Protein AF-A0A939K8T4-F1 (afdb_monomer)

Nearest PDB structures (foldseek):
  1hnf-assembly1_A  TM=4.297E-01  e=2.188E+00  Homo sapiens
  1qa9-assembly2_C  TM=4.308E-01  e=2.720E+00  Homo sapiens

Mean predicted aligned error: 8.83 Å

pLDDT: mean 87.25, std 16.04, range [41.03, 98.69]

Structure (mmCIF, N/CA/C/O backbone):
data_AF-A0A939K8T4-F1
#
_entry.id   AF-A0A939K8T4-F1
#
loop_
_atom_site.group_PDB
_atom_site.id
_atom_site.type_symbol
_atom_site.label_atom_id
_atom_site.label_alt_id
_atom_site.label_comp_id
_atom_site.label_asym_id
_atom_site.label_entity_id
_atom_site.label_seq_id
_atom_site.pdbx_PDB_ins_code
_atom_site.Cartn_x
_atom_site.Cartn_y
_atom_site.Cartn_z
_atom_site.occupancy
_atom_site.B_iso_or_equiv
_atom_site.auth_seq_id
_atom_site.auth_comp_id
_atom_site.auth_asym_id
_atom_site.auth_atom_id
_atom_site.pdbx_PDB_model_num
ATOM 1 N N . MET A 1 1 ? -37.529 -10.792 81.006 1.00 41.03 1 MET A N 1
ATOM 2 C CA . MET A 1 1 ? -36.462 -11.654 80.452 1.00 41.03 1 MET A CA 1
ATOM 3 C C . MET A 1 1 ? -36.285 -11.311 78.981 1.00 41.03 1 MET A C 1
ATOM 5 O O . MET A 1 1 ? -37.243 -11.407 78.229 1.00 41.03 1 MET A O 1
ATOM 9 N N . MET A 1 2 ? -35.105 -10.807 78.618 1.00 41.69 2 MET A N 1
ATOM 10 C CA . MET A 1 2 ? -34.711 -10.405 77.262 1.00 41.69 2 MET A CA 1
ATOM 11 C C . MET A 1 2 ? -34.300 -11.632 76.441 1.00 41.69 2 MET A C 1
ATOM 13 O O . MET A 1 2 ? -33.356 -12.309 76.835 1.00 41.69 2 MET A O 1
ATOM 17 N N . ASN A 1 3 ? -34.915 -11.847 75.275 1.00 43.12 3 ASN A N 1
ATOM 18 C CA . ASN A 1 3 ? -34.346 -12.704 74.234 1.00 43.12 3 ASN A CA 1
ATOM 19 C C . ASN A 1 3 ? -33.648 -11.822 73.197 1.00 43.12 3 ASN A C 1
ATOM 21 O O . ASN A 1 3 ? -34.289 -11.165 72.380 1.00 43.12 3 ASN A O 1
ATOM 25 N N . LYS A 1 4 ? -32.313 -11.807 73.248 1.00 48.88 4 LYS A N 1
ATOM 26 C CA . LYS A 1 4 ? -31.469 -11.355 72.143 1.00 48.88 4 LYS A CA 1
ATOM 27 C C . LYS A 1 4 ? -31.368 -12.518 71.157 1.00 48.88 4 LYS A C 1
ATOM 29 O O . LYS A 1 4 ? -30.648 -13.473 71.431 1.00 48.88 4 LYS A O 1
ATOM 34 N N . LEU A 1 5 ? -32.087 -12.453 70.039 1.00 47.97 5 LEU A N 1
ATOM 35 C CA . LEU A 1 5 ? -31.826 -13.334 68.903 1.00 47.97 5 LEU A CA 1
ATOM 36 C C . LEU A 1 5 ? -30.893 -12.586 67.945 1.00 47.97 5 LEU A C 1
ATOM 38 O O . LEU A 1 5 ? -31.270 -11.584 67.342 1.00 47.97 5 LEU A O 1
ATOM 42 N N . LEU A 1 6 ? -29.644 -13.040 67.885 1.00 51.72 6 LEU A N 1
ATOM 43 C CA . LEU A 1 6 ? -28.625 -12.562 66.958 1.00 51.72 6 LEU A CA 1
ATOM 44 C C . LEU A 1 6 ? -29.051 -12.935 65.530 1.00 51.72 6 LEU A C 1
ATOM 46 O O . LEU A 1 6 ? -28.990 -14.106 65.162 1.00 51.72 6 LEU A O 1
ATOM 50 N N . LEU A 1 7 ? -29.464 -11.955 64.720 1.00 48.84 7 LEU A N 1
ATOM 51 C CA . LEU A 1 7 ? -29.540 -12.130 63.269 1.00 48.84 7 LEU A CA 1
ATOM 52 C C . LEU A 1 7 ? -28.119 -12.086 62.694 1.00 48.84 7 LEU A C 1
ATOM 54 O O . LEU A 1 7 ? -27.577 -11.037 62.362 1.00 48.84 7 LEU A O 1
ATOM 58 N N . SER A 1 8 ? -27.514 -13.266 62.629 1.00 64.75 8 SER A N 1
ATOM 59 C CA . SER A 1 8 ? -26.440 -13.603 61.700 1.00 64.75 8 SER A CA 1
ATOM 60 C C . SER A 1 8 ? -27.088 -14.026 60.381 1.00 64.75 8 SER A C 1
ATOM 62 O O . SER A 1 8 ? -27.958 -14.891 60.413 1.00 64.75 8 SER A O 1
ATOM 64 N N . THR A 1 9 ? -26.717 -13.380 59.269 1.00 48.25 9 THR A N 1
ATOM 65 C CA . THR A 1 9 ? -26.898 -13.735 57.833 1.00 48.25 9 THR A CA 1
ATOM 66 C C . THR A 1 9 ? -27.045 -12.422 57.058 1.00 48.25 9 THR A C 1
ATOM 68 O O . THR A 1 9 ? -27.808 -11.554 57.447 1.00 48.25 9 THR A O 1
ATOM 71 N N . SER A 1 10 ? -26.377 -12.129 55.955 1.00 48.41 10 SER A N 1
ATOM 72 C CA . SER A 1 10 ? -25.351 -12.784 55.162 1.00 48.41 10 SER A CA 1
ATOM 73 C C . SER A 1 10 ? -24.787 -11.636 54.317 1.00 48.41 10 SER A C 1
ATOM 75 O O . SER A 1 10 ? -25.564 -10.929 53.673 1.00 48.41 10 SER A O 1
ATOM 77 N N . VAL A 1 11 ? -23.479 -11.378 54.346 1.00 51.25 11 VAL A N 1
ATOM 78 C CA . VAL A 1 11 ? -22.881 -10.388 53.440 1.00 51.25 11 VAL A CA 1
ATOM 79 C C . VAL A 1 11 ? -22.959 -10.991 52.042 1.00 51.25 11 VAL A C 1
ATOM 81 O O . VAL A 1 11 ? -22.185 -11.882 51.702 1.00 51.25 11 VAL A O 1
ATOM 84 N N . ILE A 1 12 ? -23.939 -10.563 51.247 1.00 56.38 12 ILE A N 1
ATOM 85 C CA . ILE A 1 12 ? -24.024 -10.923 49.833 1.00 56.38 12 ILE A CA 1
ATOM 86 C C . ILE A 1 12 ? -22.864 -10.200 49.148 1.00 56.38 12 ILE A C 1
ATOM 88 O O . ILE A 1 12 ? -22.974 -9.039 48.763 1.00 56.38 12 ILE A O 1
ATOM 92 N N . ALA A 1 13 ? -21.719 -10.874 49.052 1.00 57.53 13 ALA A N 1
ATOM 93 C CA . ALA A 1 13 ? -20.622 -10.446 48.205 1.00 57.53 13 ALA A CA 1
ATOM 94 C C . ALA A 1 13 ? -21.091 -10.590 46.754 1.00 57.53 13 ALA A C 1
ATOM 96 O O . ALA A 1 13 ? -20.997 -11.659 46.153 1.00 57.53 13 ALA A O 1
ATOM 97 N N . THR A 1 14 ? -21.669 -9.526 46.199 1.00 61.56 14 THR A N 1
ATOM 98 C CA . THR A 1 14 ? -21.960 -9.439 44.770 1.00 61.56 14 THR A CA 1
ATOM 99 C C . THR A 1 14 ? -20.635 -9.484 44.022 1.00 61.56 14 THR A C 1
ATOM 101 O O . THR A 1 14 ? -19.930 -8.480 43.917 1.00 61.56 14 THR A O 1
ATOM 104 N N . PHE A 1 15 ? -20.274 -10.671 43.540 1.00 60.91 15 PHE A N 1
ATOM 105 C CA . PHE A 1 15 ? -19.149 -10.883 42.642 1.00 60.91 15 PHE A CA 1
ATOM 106 C C . PHE A 1 15 ? -19.532 -10.261 41.295 1.00 60.91 15 PHE A C 1
ATOM 108 O O . PHE A 1 15 ? -20.146 -10.900 40.442 1.00 60.91 15 PHE A O 1
ATOM 115 N N . PHE A 1 16 ? -19.264 -8.965 41.147 1.00 60.53 16 PHE A N 1
ATOM 116 C CA . PHE A 1 16 ? -19.450 -8.245 39.896 1.00 60.53 16 PHE A CA 1
ATOM 117 C C . PHE A 1 16 ? -18.450 -8.843 38.900 1.00 60.53 16 PHE A C 1
ATOM 119 O O . PHE A 1 16 ? -17.259 -8.537 38.941 1.00 60.53 16 PHE A O 1
ATOM 126 N N . TRP A 1 17 ? -18.907 -9.778 38.063 1.00 62.34 17 TRP A N 1
ATOM 127 C CA . TRP A 1 17 ? -18.124 -10.277 36.938 1.00 62.34 17 TRP A CA 1
ATOM 128 C C . TRP A 1 17 ? -17.880 -9.091 36.005 1.00 62.34 17 TRP A C 1
ATOM 130 O O . TRP A 1 17 ? -18.746 -8.729 35.210 1.00 62.34 17 TRP A O 1
ATOM 140 N N . LEU A 1 18 ? -16.711 -8.455 36.120 1.00 63.25 18 LEU A N 1
ATOM 141 C CA . LEU A 1 18 ? -16.224 -7.561 35.079 1.00 63.25 18 LEU A CA 1
ATOM 142 C C . LEU A 1 18 ? -15.952 -8.432 33.854 1.00 63.25 18 LEU A C 1
ATOM 144 O O . LEU A 1 18 ? -14.886 -9.029 33.719 1.00 63.25 18 LEU A O 1
ATOM 148 N N . THR A 1 19 ? -16.931 -8.523 32.959 1.00 65.81 19 THR A N 1
ATOM 149 C CA . THR A 1 19 ? -16.679 -9.022 31.613 1.00 65.81 19 THR A CA 1
ATOM 150 C C . THR A 1 19 ? -15.772 -8.005 30.937 1.00 65.81 19 THR A C 1
ATOM 152 O O . THR A 1 19 ? -16.214 -6.914 30.574 1.00 65.81 19 THR A O 1
ATOM 155 N N . THR A 1 20 ? -14.489 -8.326 30.797 1.00 61.25 20 THR A N 1
ATOM 156 C CA . THR A 1 20 ? -13.592 -7.548 29.951 1.00 61.25 20 THR A CA 1
ATOM 157 C C . THR A 1 20 ? -14.029 -7.770 28.509 1.00 61.25 20 THR A C 1
ATOM 159 O O . THR A 1 20 ? -13.727 -8.784 27.884 1.00 61.25 20 THR A O 1
ATOM 162 N N . THR A 1 21 ? -14.793 -6.831 27.956 1.00 62.16 21 THR A N 1
ATOM 163 C CA . THR A 1 21 ? -14.963 -6.770 26.506 1.00 62.16 21 THR A CA 1
ATOM 164 C C . THR A 1 21 ? -13.589 -6.492 25.915 1.00 62.16 21 THR A C 1
ATOM 166 O O . THR A 1 21 ? -13.070 -5.384 26.048 1.00 62.16 21 THR A O 1
ATOM 169 N N . SER A 1 22 ? -12.972 -7.505 25.301 1.00 63.56 22 SER A N 1
ATOM 170 C CA . SER A 1 22 ? -11.807 -7.290 24.449 1.00 63.56 22 SER A CA 1
ATOM 171 C C . SER A 1 22 ? -12.246 -6.343 23.337 1.00 63.56 22 SER A C 1
ATOM 173 O O . SER A 1 22 ? -13.099 -6.692 22.519 1.00 63.56 22 SER A O 1
ATOM 175 N N . ALA A 1 23 ? -11.728 -5.116 23.344 1.00 62.81 23 ALA A N 1
ATOM 176 C CA . ALA A 1 23 ? -11.869 -4.231 22.203 1.00 62.81 23 ALA A CA 1
ATOM 177 C C . ALA A 1 23 ? -11.111 -4.893 21.047 1.00 62.81 23 ALA A C 1
ATOM 179 O O . ALA A 1 23 ? -9.879 -4.890 21.029 1.00 62.81 23 ALA A O 1
ATOM 180 N N . LYS A 1 24 ? -11.839 -5.541 20.128 1.00 67.88 24 LYS A N 1
ATOM 181 C CA . LYS A 1 24 ? -11.233 -6.096 18.918 1.00 67.88 24 LYS A CA 1
ATOM 182 C C . LYS A 1 24 ? -10.589 -4.929 18.165 1.00 67.88 24 LYS A C 1
ATOM 184 O O . LYS A 1 24 ? -11.261 -3.937 17.898 1.00 67.88 24 LYS A O 1
ATOM 189 N N . ALA A 1 25 ? -9.284 -5.030 17.919 1.00 69.62 25 ALA A N 1
ATOM 190 C CA . ALA A 1 25 ? -8.509 -3.954 17.316 1.00 69.62 25 ALA A CA 1
ATOM 191 C C . ALA A 1 25 ? -9.023 -3.656 15.905 1.00 69.62 25 ALA A C 1
ATOM 193 O O . ALA A 1 25 ? -9.217 -4.579 15.113 1.00 69.62 25 ALA A O 1
ATOM 194 N N . GLU A 1 26 ? -9.211 -2.373 15.614 1.00 89.94 26 GLU A N 1
ATOM 195 C CA . GLU A 1 26 ? -9.463 -1.891 14.264 1.00 89.94 26 GLU A CA 1
ATOM 196 C C . GLU A 1 26 ? -8.175 -2.072 13.464 1.00 89.94 26 GLU A C 1
ATOM 198 O O . GLU A 1 26 ? -7.151 -1.478 13.816 1.00 89.94 26 GLU A O 1
ATOM 203 N N . ARG A 1 27 ? -8.208 -2.923 12.436 1.00 94.75 27 ARG A N 1
ATOM 204 C CA . ARG A 1 27 ? -7.057 -3.175 11.558 1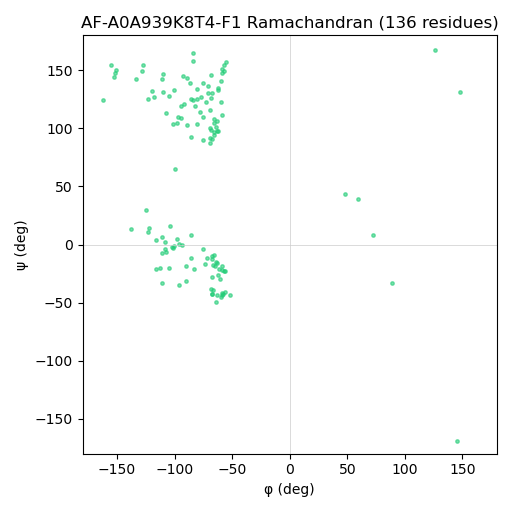.00 94.75 27 ARG A CA 1
ATOM 205 C C . ARG A 1 27 ? -7.314 -2.590 10.182 1.00 94.75 27 ARG A C 1
ATOM 207 O O . ARG A 1 27 ? -8.447 -2.568 9.714 1.00 94.75 27 ARG A O 1
ATOM 214 N N . LEU A 1 28 ? -6.256 -2.119 9.545 1.00 96.94 28 LEU A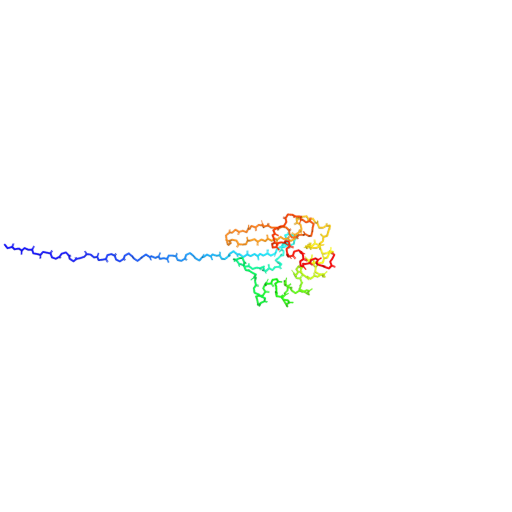 N 1
ATOM 215 C CA . LEU A 1 28 ? -6.313 -1.450 8.261 1.00 96.94 28 LEU A CA 1
ATOM 216 C C . LEU A 1 28 ? -5.525 -2.261 7.239 1.00 96.94 28 LEU A C 1
ATOM 218 O O . LEU A 1 28 ? -4.358 -2.576 7.455 1.00 96.94 28 LEU A O 1
ATOM 222 N N . PHE A 1 29 ? -6.157 -2.578 6.118 1.00 98.00 29 PHE A N 1
ATOM 223 C CA . PHE A 1 29 ? -5.599 -3.442 5.085 1.00 98.00 29 PHE A CA 1
ATOM 224 C C . PHE A 1 29 ? -5.656 -2.782 3.716 1.00 98.00 29 PHE A C 1
ATOM 226 O O . PHE A 1 29 ? -6.543 -1.969 3.445 1.00 98.00 29 PHE A O 1
ATOM 233 N N . ILE A 1 30 ? -4.748 -3.192 2.832 1.00 98.38 30 ILE A N 1
ATOM 234 C CA . ILE A 1 30 ? -4.873 -2.937 1.397 1.00 98.38 30 ILE A CA 1
ATOM 235 C C . ILE A 1 30 ? -5.401 -4.202 0.724 1.00 98.38 30 ILE A C 1
ATOM 237 O O . ILE A 1 30 ? -4.908 -5.306 0.968 1.00 98.38 30 ILE A O 1
ATOM 241 N N . TYR A 1 31 ? -6.397 -4.037 -0.141 1.00 98.25 31 TYR A N 1
ATOM 242 C CA . TYR A 1 31 ? -7.003 -5.132 -0.889 1.00 98.25 31 TYR A CA 1
ATOM 243 C C . TYR A 1 31 ? -7.169 -4.774 -2.360 1.00 98.25 31 TYR A C 1
ATOM 245 O O . TYR A 1 31 ? -7.521 -3.642 -2.672 1.00 98.25 31 TYR A O 1
ATOM 253 N N . SER A 1 32 ? -6.968 -5.727 -3.264 1.00 97.75 32 SER A N 1
ATOM 254 C CA . SER A 1 32 ? -7.292 -5.596 -4.684 1.00 97.75 32 SER A CA 1
ATOM 255 C C . SER A 1 32 ? -8.612 -6.316 -4.978 1.00 97.75 32 SER A C 1
ATOM 257 O O . SER A 1 32 ? -8.641 -7.542 -5.065 1.00 97.75 32 SER A O 1
ATOM 259 N N . PRO A 1 33 ? -9.730 -5.589 -5.152 1.00 96.62 33 PRO A N 1
ATOM 260 C CA . PRO A 1 33 ? -11.021 -6.202 -5.454 1.00 96.62 33 PRO A CA 1
ATOM 261 C C . PRO A 1 33 ? -11.102 -6.726 -6.896 1.00 96.62 33 PRO A C 1
ATOM 263 O O . PRO A 1 33 ? -11.986 -7.518 -7.210 1.00 96.62 33 PRO A O 1
ATOM 266 N N . GLY A 1 34 ? -10.199 -6.289 -7.783 1.00 94.94 34 GLY A N 1
ATOM 267 C CA . GLY A 1 34 ? -10.174 -6.717 -9.183 1.00 94.94 34 GLY A CA 1
ATOM 268 C C . GLY A 1 34 ? -9.815 -8.195 -9.368 1.00 94.94 34 GLY A C 1
ATOM 269 O O . GLY A 1 34 ? -10.249 -8.806 -10.348 1.00 94.94 34 GLY A O 1
ATOM 270 N N . ASP A 1 35 ? -9.051 -8.761 -8.434 1.00 97.12 35 ASP A N 1
ATOM 271 C CA . ASP A 1 35 ? -8.609 -10.159 -8.418 1.00 97.12 35 ASP A CA 1
ATOM 272 C C . ASP A 1 35 ? -8.678 -10.831 -7.039 1.00 97.12 35 ASP A C 1
ATOM 274 O O . ASP A 1 35 ? -8.150 -11.927 -6.875 1.00 97.12 35 ASP A O 1
ATOM 278 N N . ASP A 1 36 ? -9.371 -10.214 -6.081 1.00 96.62 36 ASP A N 1
ATOM 279 C CA . ASP A 1 36 ? -9.584 -10.755 -4.736 1.00 96.62 36 ASP A CA 1
ATOM 280 C C . ASP A 1 36 ? -8.267 -11.011 -3.971 1.00 96.62 36 ASP A C 1
ATOM 282 O O . ASP A 1 36 ? -8.100 -12.016 -3.279 1.00 96.62 36 ASP A O 1
ATOM 286 N N . GLN A 1 37 ? -7.293 -10.103 -4.119 1.00 98.25 37 GLN A N 1
ATOM 287 C CA . GLN A 1 37 ? -5.960 -10.252 -3.536 1.00 98.25 37 GLN A CA 1
ATOM 288 C C . GLN A 1 37 ? -5.753 -9.351 -2.312 1.00 98.25 37 GLN A C 1
ATOM 290 O O . GLN A 1 37 ? -5.863 -8.128 -2.378 1.00 98.25 37 GLN A O 1
ATOM 295 N N . PHE A 1 38 ? -5.315 -9.952 -1.205 1.00 98.38 38 PHE A N 1
ATOM 296 C CA . PHE A 1 38 ? -4.775 -9.223 -0.057 1.00 98.38 38 PHE A CA 1
ATOM 297 C C . PHE A 1 38 ? -3.397 -8.627 -0.378 1.00 98.38 38 PHE A C 1
ATOM 299 O O . PHE A 1 38 ? -2.517 -9.345 -0.856 1.00 98.38 38 PHE A O 1
ATOM 306 N N . LEU A 1 39 ? -3.203 -7.336 -0.100 1.00 98.69 39 LEU A N 1
ATOM 307 C CA . LEU A 1 39 ? -1.984 -6.586 -0.435 1.00 98.69 39 LEU A CA 1
ATOM 308 C C . LEU A 1 39 ? -1.211 -6.085 0.792 1.00 98.69 39 LEU A C 1
ATOM 310 O O . LEU A 1 39 ? -0.195 -5.413 0.634 1.00 98.69 39 LEU A O 1
ATOM 314 N N . GLY A 1 40 ? -1.652 -6.436 2.001 1.00 98.25 40 GLY A N 1
ATOM 315 C CA . GLY A 1 40 ? -0.884 -6.232 3.226 1.00 98.25 40 GLY A CA 1
ATOM 316 C C . GLY A 1 40 ? -1.615 -5.474 4.330 1.00 98.25 40 GLY A C 1
ATOM 317 O O . GLY A 1 40 ? -2.674 -4.870 4.140 1.00 98.25 40 GLY A O 1
ATOM 318 N N . ASP A 1 41 ? -1.004 -5.535 5.508 1.00 98.12 41 ASP A N 1
ATOM 319 C CA . ASP A 1 41 ? -1.374 -4.839 6.733 1.00 98.12 41 ASP A CA 1
ATOM 320 C C . ASP A 1 41 ? -0.755 -3.446 6.752 1.00 98.12 41 ASP A C 1
ATOM 322 O O . ASP A 1 41 ? 0.455 -3.293 6.590 1.00 98.12 41 ASP A O 1
ATOM 326 N N . VAL A 1 42 ? -1.591 -2.431 6.935 1.00 97.88 42 VAL A N 1
ATOM 327 C CA . VAL A 1 42 ? -1.175 -1.036 7.095 1.00 97.88 42 VAL A CA 1
ATOM 328 C C . VAL A 1 42 ? -0.938 -0.722 8.569 1.00 97.88 42 VAL A C 1
ATOM 330 O O . VAL A 1 42 ? -0.077 0.098 8.893 1.00 97.88 42 VAL A O 1
ATOM 333 N N . GLY A 1 43 ? -1.675 -1.366 9.473 1.00 95.75 43 GLY A N 1
ATOM 334 C CA . GLY A 1 43 ? -1.597 -1.127 10.903 1.00 95.75 43 GLY A CA 1
ATOM 335 C C . GLY A 1 43 ? -2.928 -1.268 11.632 1.00 95.75 43 GLY A C 1
ATOM 336 O O . GLY A 1 43 ? -3.918 -1.766 11.100 1.00 95.75 43 GLY A O 1
ATOM 337 N N . TYR A 1 44 ? -2.948 -0.832 12.889 1.00 93.12 44 TYR A N 1
ATOM 338 C CA . TYR A 1 44 ? -4.107 -0.966 13.762 1.00 93.12 44 TYR A CA 1
ATOM 339 C C . TYR A 1 44 ? -4.181 0.153 14.798 1.00 93.12 44 TYR A C 1
ATOM 341 O O . TYR A 1 44 ? -3.157 0.680 15.236 1.00 93.12 44 TYR A O 1
ATOM 349 N N . ASN A 1 45 ? -5.398 0.510 15.217 1.00 87.19 45 ASN A N 1
ATOM 350 C CA . ASN A 1 45 ? -5.654 1.540 16.235 1.00 87.19 45 ASN A CA 1
ATOM 351 C C . ASN A 1 45 ? -4.866 2.850 15.989 1.00 87.19 45 ASN A C 1
ATOM 353 O O . ASN A 1 45 ? -4.247 3.401 16.904 1.00 87.19 45 ASN A O 1
ATOM 357 N N . GLY A 1 46 ? -4.829 3.311 14.734 1.00 85.06 46 GLY A N 1
ATOM 358 C CA . GLY A 1 46 ? -4.132 4.538 14.328 1.00 85.06 46 GLY A CA 1
ATOM 359 C C . GLY A 1 46 ? -2.599 4.459 14.318 1.00 85.06 46 GLY A C 1
ATOM 360 O O . GLY A 1 46 ? -1.941 5.484 14.147 1.00 85.06 46 GLY A O 1
ATOM 361 N N . LYS A 1 47 ? -2.012 3.272 14.498 1.00 92.00 47 LYS A N 1
ATOM 362 C CA . LYS A 1 47 ? -0.565 3.039 14.409 1.00 92.00 47 LYS A CA 1
ATOM 363 C C . LYS A 1 47 ? -0.242 2.204 13.183 1.00 92.00 47 LYS A C 1
ATOM 365 O O . LYS A 1 47 ? -0.971 1.266 12.880 1.00 92.00 47 LYS A O 1
ATOM 370 N N . SER A 1 48 ? 0.874 2.510 12.529 1.00 94.88 48 SER A N 1
ATOM 371 C CA . SER A 1 48 ? 1.433 1.661 11.477 1.00 94.88 48 SER A CA 1
ATOM 372 C C . SER A 1 48 ? 1.747 0.259 12.001 1.00 94.88 48 SER A C 1
ATOM 374 O O . SER A 1 48 ? 2.137 0.102 13.161 1.00 94.88 48 SER A O 1
ATOM 376 N N . CYS A 1 49 ? 1.616 -0.740 11.131 1.00 96.62 49 CYS A N 1
ATOM 377 C CA . CYS A 1 49 ? 2.122 -2.084 11.391 1.00 96.62 49 CYS A CA 1
ATOM 378 C C . CYS A 1 49 ? 3.630 -2.050 11.687 1.00 96.62 49 CYS A C 1
ATOM 380 O O . CYS A 1 49 ? 4.350 -1.137 11.266 1.00 96.62 49 CYS A O 1
ATOM 382 N N . ASN A 1 50 ? 4.109 -3.039 12.432 1.00 95.50 50 ASN A N 1
ATOM 383 C CA . ASN A 1 50 ? 5.526 -3.175 12.747 1.00 95.50 50 ASN A CA 1
ATOM 384 C C . ASN A 1 50 ? 6.247 -3.829 11.562 1.00 95.50 50 ASN A C 1
ATOM 386 O O . ASN A 1 50 ? 5.800 -4.852 11.060 1.00 95.50 50 ASN A O 1
ATOM 390 N N . GLU A 1 51 ? 7.390 -3.292 11.138 1.00 96.19 51 GLU A N 1
ATOM 391 C CA . GLU A 1 51 ? 8.167 -3.828 10.006 1.00 96.19 51 GLU A CA 1
ATOM 392 C C . GLU A 1 51 ? 8.615 -5.290 10.178 1.00 96.19 51 GLU A C 1
ATOM 394 O O . GLU A 1 51 ? 8.933 -5.952 9.199 1.00 96.19 51 GLU A O 1
ATOM 399 N N . ASN A 1 52 ? 8.614 -5.822 11.401 1.00 94.88 52 ASN A N 1
ATOM 400 C CA . ASN A 1 52 ? 8.915 -7.228 11.670 1.00 94.88 52 ASN A CA 1
ATOM 401 C C . ASN A 1 52 ? 7.683 -8.138 11.546 1.00 94.88 52 ASN A C 1
ATOM 403 O O . ASN A 1 52 ? 7.812 -9.364 11.544 1.00 94.88 52 ASN A O 1
ATOM 407 N N . GLU A 1 53 ? 6.478 -7.570 11.455 1.00 95.94 53 GLU A N 1
ATOM 408 C CA . GLU A 1 53 ? 5.265 -8.330 11.180 1.00 95.94 53 GLU A CA 1
ATOM 409 C C . GLU A 1 53 ? 5.286 -8.813 9.728 1.00 95.94 53 GLU A C 1
ATOM 411 O O . GLU A 1 53 ? 5.632 -8.085 8.793 1.00 95.94 53 GLU A O 1
ATOM 416 N N . ARG A 1 54 ? 4.901 -10.078 9.539 1.00 95.62 54 ARG A N 1
ATOM 417 C CA . ARG A 1 54 ? 4.961 -10.766 8.244 1.00 95.62 54 ARG A CA 1
ATOM 418 C C . ARG A 1 54 ? 4.187 -10.035 7.148 1.00 95.62 54 ARG A C 1
ATOM 420 O O . ARG A 1 54 ? 4.656 -9.966 6.015 1.00 95.62 54 ARG A O 1
ATOM 427 N N . ASP A 1 55 ? 3.017 -9.516 7.504 1.00 98.12 55 ASP A N 1
ATOM 428 C CA . ASP A 1 55 ? 2.074 -8.941 6.549 1.00 98.12 55 ASP A CA 1
ATOM 429 C C . ASP A 1 55 ? 2.203 -7.417 6.439 1.00 98.12 55 ASP A C 1
ATOM 431 O O . ASP A 1 55 ? 1.480 -6.797 5.665 1.00 98.12 55 ASP A O 1
ATOM 435 N N . CYS A 1 56 ? 3.125 -6.803 7.187 1.00 98.12 56 CYS A N 1
ATOM 436 C CA . CYS A 1 56 ? 3.261 -5.356 7.230 1.00 98.12 56 CYS A CA 1
ATOM 437 C C . CYS A 1 56 ? 3.772 -4.792 5.902 1.00 98.12 56 CYS A C 1
ATOM 439 O O . CYS A 1 56 ? 4.853 -5.152 5.432 1.00 98.12 56 CYS A O 1
ATOM 441 N N . ILE A 1 57 ? 3.048 -3.824 5.336 1.00 98.25 57 ILE A N 1
ATOM 442 C CA . ILE A 1 57 ? 3.466 -3.132 4.105 1.00 98.25 57 ILE A CA 1
ATOM 443 C C . ILE A 1 57 ? 4.715 -2.263 4.307 1.00 98.25 57 ILE A C 1
ATOM 445 O O . ILE A 1 57 ? 5.310 -1.785 3.348 1.00 98.25 57 ILE A O 1
ATOM 449 N N . PHE A 1 58 ? 5.118 -2.018 5.554 1.00 97.12 58 PHE A N 1
ATOM 450 C CA . PHE A 1 58 ? 6.342 -1.283 5.867 1.00 97.12 58 PHE A CA 1
ATOM 451 C C . PHE A 1 58 ? 7.547 -2.197 6.091 1.00 97.12 58 PHE A C 1
ATOM 453 O O . PHE A 1 58 ? 8.638 -1.681 6.296 1.00 97.12 58 PHE A O 1
ATOM 460 N N . ASN A 1 59 ? 7.379 -3.521 5.997 1.00 97.62 59 ASN A N 1
ATOM 461 C CA . ASN A 1 59 ? 8.484 -4.472 5.995 1.00 97.62 59 ASN A CA 1
ATOM 462 C C . ASN A 1 59 ? 9.205 -4.450 4.630 1.00 97.62 59 ASN A C 1
ATOM 464 O O . ASN A 1 59 ? 8.648 -4.956 3.648 1.00 97.62 59 ASN A O 1
ATOM 468 N N . PRO A 1 60 ? 10.446 -3.936 4.535 1.00 96.56 60 PRO A N 1
ATOM 469 C CA . PRO A 1 60 ? 11.148 -3.797 3.255 1.00 96.56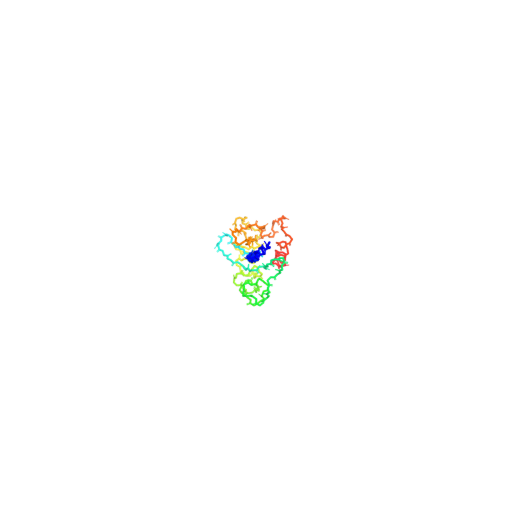 60 PRO A CA 1
ATOM 470 C C . PRO A 1 60 ? 11.617 -5.136 2.662 1.00 96.56 60 PRO A C 1
ATOM 472 O O . PRO A 1 60 ? 12.006 -5.195 1.496 1.00 96.56 60 PRO A O 1
ATOM 475 N N . PHE A 1 61 ? 11.558 -6.219 3.439 1.00 96.38 61 PHE A N 1
ATOM 476 C CA . PHE A 1 61 ? 11.940 -7.569 3.018 1.00 96.38 61 PHE A CA 1
ATOM 477 C C . PHE A 1 61 ? 10.724 -8.491 2.827 1.00 96.38 61 PHE A C 1
ATOM 479 O O . PHE A 1 61 ? 10.867 -9.623 2.365 1.00 96.38 61 PHE A O 1
ATOM 486 N N . GLY A 1 62 ? 9.523 -8.026 3.186 1.00 97.44 62 GLY A N 1
ATOM 487 C CA . GLY A 1 62 ? 8.282 -8.791 3.099 1.00 97.44 62 GLY A CA 1
ATOM 488 C C . GLY A 1 62 ? 7.644 -8.749 1.710 1.00 97.44 62 GLY A C 1
ATOM 489 O O . GLY A 1 62 ? 7.836 -7.812 0.938 1.00 97.44 62 GLY A O 1
ATOM 490 N N . ILE A 1 63 ? 6.802 -9.736 1.400 1.00 98.25 63 ILE A N 1
ATOM 491 C CA . ILE A 1 63 ? 6.146 -9.851 0.082 1.00 98.25 63 ILE A CA 1
ATOM 492 C C . ILE A 1 63 ? 5.140 -8.723 -0.223 1.00 98.25 63 ILE A C 1
ATOM 494 O O . ILE A 1 63 ? 4.792 -8.539 -1.391 1.00 98.25 63 ILE A O 1
ATOM 498 N N . TYR A 1 64 ? 4.697 -7.991 0.806 1.00 98.56 64 TYR A N 1
ATOM 499 C CA . TYR A 1 64 ? 3.714 -6.899 0.732 1.00 98.56 64 TYR A CA 1
ATOM 500 C C . TYR A 1 64 ? 4.322 -5.494 0.848 1.00 98.56 64 TYR A C 1
ATOM 502 O O . TYR A 1 64 ? 3.679 -4.527 0.458 1.00 98.56 64 TYR A O 1
ATOM 510 N N . GLY A 1 65 ? 5.535 -5.367 1.395 1.00 97.25 65 GLY A N 1
ATOM 511 C CA . GLY A 1 65 ? 6.180 -4.069 1.630 1.00 97.25 65 GLY A CA 1
ATOM 512 C C . GLY A 1 65 ? 7.466 -3.837 0.843 1.00 97.25 65 GLY A C 1
ATOM 513 O O . GLY A 1 65 ? 7.855 -2.692 0.618 1.00 97.25 65 GLY A O 1
ATOM 514 N N . SER A 1 66 ? 8.114 -4.911 0.389 1.00 96.62 66 SER A N 1
ATOM 515 C CA . SER A 1 66 ? 9.349 -4.834 -0.388 1.00 96.62 66 SER A CA 1
ATOM 516 C C . SER A 1 66 ? 9.117 -4.245 -1.778 1.00 96.62 66 SER A C 1
ATOM 518 O O . SER A 1 66 ? 8.109 -4.539 -2.421 1.00 96.62 66 SER A O 1
ATOM 520 N N . GLU A 1 67 ? 10.094 -3.504 -2.294 1.00 96.25 67 GLU A N 1
ATOM 521 C CA . GLU A 1 67 ? 10.139 -3.048 -3.693 1.00 96.25 67 GLU A CA 1
ATOM 522 C C . GLU A 1 67 ? 10.250 -4.209 -4.702 1.00 96.25 67 GLU A C 1
ATOM 524 O O . GLU A 1 67 ? 9.958 -4.044 -5.879 1.00 96.25 67 GLU A O 1
ATOM 529 N N . PHE A 1 68 ? 10.590 -5.417 -4.237 1.00 96.25 68 PHE A N 1
ATOM 530 C CA . PHE A 1 68 ? 10.599 -6.646 -5.042 1.00 96.25 68 PHE A CA 1
ATOM 531 C C . PHE A 1 68 ? 9.463 -7.609 -4.665 1.00 96.25 68 PHE A C 1
ATOM 533 O O . PHE A 1 68 ? 9.352 -8.710 -5.209 1.00 96.25 68 PHE A O 1
ATOM 540 N N . GLY A 1 69 ? 8.602 -7.216 -3.723 1.00 97.94 69 GLY A N 1
ATOM 541 C CA . GLY A 1 69 ? 7.518 -8.048 -3.213 1.00 97.94 69 GLY A CA 1
ATOM 542 C C . GLY A 1 69 ? 6.455 -8.300 -4.278 1.00 97.94 69 GLY A C 1
ATOM 543 O O . GLY A 1 69 ? 5.967 -7.367 -4.913 1.00 97.94 69 GLY A O 1
ATOM 544 N N . ARG A 1 70 ? 6.061 -9.563 -4.480 1.00 97.62 70 ARG A N 1
ATOM 545 C CA . ARG A 1 70 ? 5.084 -9.943 -5.520 1.00 97.62 70 ARG A CA 1
ATOM 546 C C . ARG A 1 70 ? 3.711 -9.275 -5.345 1.00 97.62 70 ARG A C 1
ATOM 548 O O . ARG A 1 70 ? 3.020 -9.067 -6.340 1.00 97.62 70 ARG A O 1
ATOM 555 N N . PHE A 1 71 ? 3.322 -8.963 -4.109 1.00 98.56 71 PHE A N 1
ATOM 556 C CA . PHE A 1 71 ? 2.034 -8.344 -3.765 1.00 98.56 71 PHE A CA 1
ATOM 557 C C . PHE A 1 71 ? 2.180 -6.899 -3.279 1.00 98.56 71 PHE A C 1
ATOM 559 O O . PHE A 1 71 ? 1.213 -6.298 -2.824 1.00 98.56 71 PHE A O 1
ATOM 566 N N . SER A 1 72 ? 3.387 -6.343 -3.351 1.00 98.06 72 SER A N 1
ATOM 567 C CA . SER A 1 72 ? 3.670 -5.013 -2.840 1.00 98.06 72 SER A CA 1
ATOM 568 C C . SER A 1 72 ? 3.158 -3.939 -3.788 1.00 98.06 72 SER A C 1
ATOM 570 O O . SER A 1 72 ? 3.529 -3.902 -4.961 1.00 98.06 72 SER A O 1
ATOM 572 N N . VAL A 1 73 ? 2.369 -3.006 -3.257 1.00 97.69 73 VAL A N 1
ATOM 573 C CA . VAL A 1 73 ? 1.996 -1.771 -3.968 1.00 97.69 73 VAL A CA 1
ATOM 574 C C . VAL A 1 73 ? 3.188 -0.830 -4.170 1.00 97.69 73 VAL A C 1
ATOM 576 O O . VAL A 1 73 ? 3.073 0.139 -4.907 1.00 97.69 73 VAL A O 1
ATOM 579 N N . PHE A 1 74 ? 4.330 -1.113 -3.534 1.00 97.00 74 PHE A N 1
ATOM 580 C CA . PHE A 1 74 ? 5.587 -0.378 -3.692 1.00 97.00 74 PHE A CA 1
ATOM 581 C C . PHE A 1 74 ? 6.558 -1.050 -4.675 1.00 97.00 74 PHE A C 1
ATOM 583 O O . PHE A 1 74 ? 7.694 -0.608 -4.796 1.00 97.00 74 PHE A O 1
ATOM 590 N N . ASN A 1 75 ? 6.149 -2.137 -5.338 1.00 97.00 75 ASN A N 1
ATOM 591 C CA . ASN A 1 75 ? 6.947 -2.795 -6.369 1.00 97.00 75 ASN A CA 1
ATOM 592 C C . ASN A 1 75 ? 6.517 -2.319 -7.764 1.00 97.00 75 ASN A C 1
ATOM 594 O O . ASN A 1 75 ? 5.450 -2.719 -8.252 1.00 97.00 75 ASN A O 1
ATOM 598 N N . ASP A 1 76 ? 7.386 -1.547 -8.420 1.00 95.94 76 ASP A N 1
ATOM 599 C CA . ASP A 1 76 ? 7.182 -0.946 -9.750 1.00 95.94 76 ASP A CA 1
ATOM 600 C C . ASP A 1 76 ? 7.084 -1.954 -10.905 1.00 95.94 76 ASP A C 1
ATOM 602 O O . ASP A 1 76 ? 6.709 -1.602 -12.027 1.00 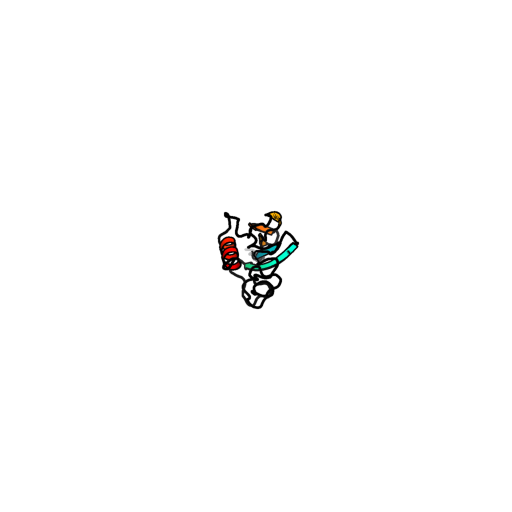95.94 76 ASP A O 1
ATOM 606 N N . PHE A 1 77 ? 7.366 -3.229 -10.643 1.00 94.56 77 PHE A N 1
ATOM 607 C CA . PHE A 1 77 ? 7.241 -4.325 -11.603 1.00 94.56 77 PHE A CA 1
ATOM 608 C C . PHE A 1 77 ? 6.061 -5.256 -11.295 1.00 94.56 77 PHE A C 1
ATOM 610 O O . PHE A 1 77 ? 5.788 -6.187 -12.054 1.00 94.56 77 PHE A O 1
ATOM 617 N N . SER A 1 78 ? 5.350 -5.038 -10.185 1.00 96.31 78 SER A N 1
ATOM 618 C CA . SER A 1 78 ? 4.196 -5.856 -9.806 1.00 96.31 78 SER A CA 1
ATOM 619 C C . SER A 1 78 ? 2.905 -5.401 -10.494 1.00 96.31 78 SER A C 1
ATOM 621 O O . SER A 1 78 ? 2.775 -4.267 -10.954 1.00 96.31 78 SER A O 1
ATOM 623 N N . ASN A 1 79 ? 1.883 -6.260 -10.464 1.00 97.38 79 ASN A N 1
ATOM 624 C CA . ASN A 1 79 ? 0.537 -5.905 -10.925 1.00 97.38 79 ASN A CA 1
ATOM 625 C C . ASN A 1 79 ? -0.123 -4.774 -10.110 1.00 97.38 79 ASN A C 1
ATOM 627 O O . ASN A 1 79 ? -1.110 -4.213 -10.592 1.00 97.38 79 ASN A O 1
ATOM 631 N N . TYR A 1 80 ? 0.399 -4.460 -8.917 1.00 97.75 80 TYR A N 1
ATOM 632 C CA . TYR A 1 80 ? -0.230 -3.582 -7.921 1.00 97.75 80 TYR A CA 1
ATOM 633 C C . TYR A 1 80 ? 0.520 -2.258 -7.685 1.00 97.75 80 TYR A C 1
ATOM 635 O O . TYR A 1 80 ? -0.086 -1.307 -7.191 1.00 97.75 80 TYR A O 1
ATOM 643 N N . GLY A 1 81 ? 1.809 -2.186 -8.034 1.00 95.94 81 GLY A N 1
ATOM 644 C CA . GLY A 1 81 ? 2.631 -0.971 -7.930 1.00 95.94 81 GLY A CA 1
ATOM 645 C C . GLY A 1 81 ? 3.025 -0.364 -9.281 1.00 95.94 81 GLY A C 1
ATOM 646 O O . GLY A 1 81 ? 3.038 0.851 -9.426 1.00 95.94 81 GLY A O 1
ATOM 647 N N . SER A 1 82 ? 3.238 -1.184 -10.317 1.00 95.06 82 SER A N 1
ATOM 648 C CA . SER A 1 82 ? 3.675 -0.710 -11.641 1.00 95.06 82 SER A CA 1
ATOM 649 C C . SER A 1 82 ? 2.696 0.270 -12.292 1.00 95.06 82 SER A C 1
ATOM 651 O O . SER A 1 82 ? 1.492 0.018 -12.281 1.00 95.06 82 SER A O 1
ATOM 653 N N . SER A 1 83 ? 3.162 1.317 -12.975 1.00 94.88 83 SER A N 1
ATOM 654 C CA . SER A 1 83 ? 2.301 2.204 -13.787 1.00 94.88 83 SER A CA 1
ATOM 655 C C . SER A 1 83 ? 1.498 1.475 -14.876 1.00 94.88 83 SER A C 1
ATOM 657 O O . SER A 1 83 ? 0.428 1.940 -15.272 1.00 94.88 83 SER A O 1
ATOM 659 N N . PHE A 1 84 ? 1.948 0.292 -15.306 1.00 93.75 84 PHE A N 1
ATOM 660 C CA . PHE A 1 84 ? 1.246 -0.561 -16.274 1.00 93.75 84 PHE A CA 1
ATOM 661 C C . PHE A 1 84 ? 0.499 -1.737 -15.627 1.00 93.75 84 PHE A C 1
ATOM 663 O O . PHE A 1 84 ? -0.188 -2.495 -16.314 1.00 93.75 84 PHE A O 1
ATOM 670 N N . GLY A 1 85 ? 0.613 -1.899 -14.306 1.00 96.06 85 GLY A N 1
ATOM 671 C CA . GLY A 1 85 ? 0.002 -2.993 -13.561 1.00 96.06 85 GLY A CA 1
ATOM 672 C C . GLY A 1 85 ? -1.522 -2.964 -13.660 1.00 96.06 85 GLY A C 1
ATOM 673 O O . GLY A 1 85 ? -2.155 -1.915 -13.509 1.00 96.06 85 GLY A O 1
ATOM 674 N N . ARG A 1 86 ? -2.136 -4.125 -13.915 1.00 95.94 86 ARG A N 1
ATOM 675 C CA . ARG A 1 86 ? -3.587 -4.239 -14.142 1.00 95.94 86 ARG A CA 1
ATOM 676 C C . ARG A 1 86 ? -4.434 -3.810 -12.941 1.00 95.94 86 ARG A C 1
ATOM 678 O O . ARG A 1 86 ? -5.570 -3.404 -13.152 1.00 95.94 86 ARG A O 1
ATOM 685 N N . TYR A 1 87 ? -3.893 -3.897 -11.729 1.00 97.62 87 TYR A N 1
ATOM 686 C CA . TYR A 1 87 ? -4.564 -3.550 -10.473 1.00 97.62 87 TYR A CA 1
ATOM 687 C C . TYR A 1 87 ? -3.745 -2.524 -9.692 1.00 97.62 87 TYR A C 1
ATOM 689 O O . TYR A 1 87 ? -3.720 -2.535 -8.468 1.00 97.62 87 TYR A O 1
ATOM 697 N N . SER A 1 88 ? -2.996 -1.676 -10.398 1.00 96.50 88 SER A N 1
ATOM 698 C CA . SER A 1 88 ? -2.005 -0.827 -9.757 1.00 96.50 88 SER A CA 1
ATOM 699 C C . SER A 1 88 ? -2.561 0.489 -9.242 1.00 96.50 88 SER A C 1
ATOM 701 O O . SER A 1 88 ? -3.291 1.202 -9.938 1.00 96.50 88 SER A O 1
ATOM 703 N N . VAL A 1 89 ? -2.112 0.876 -8.048 1.00 96.00 89 VAL A N 1
ATOM 704 C CA . VAL A 1 89 ? -2.388 2.205 -7.491 1.00 96.00 89 VAL A CA 1
ATOM 705 C C . VAL A 1 89 ? -1.812 3.332 -8.370 1.00 96.00 89 VAL A C 1
ATOM 707 O O . VAL A 1 89 ? -2.321 4.450 -8.340 1.00 96.00 89 VAL A O 1
ATOM 710 N N . CYS A 1 90 ? -0.824 3.040 -9.220 1.00 95.94 90 CYS A N 1
ATOM 711 C CA . CYS A 1 90 ? -0.164 4.006 -10.105 1.00 95.94 90 CYS A CA 1
ATOM 712 C C . CYS A 1 90 ? -0.647 3.962 -11.560 1.00 95.94 90 CYS A C 1
ATOM 714 O O . CYS A 1 90 ? -0.206 4.763 -12.382 1.00 95.94 90 CYS A O 1
ATOM 716 N N . ASN A 1 91 ? -1.572 3.062 -11.906 1.00 95.12 91 ASN A N 1
ATOM 717 C CA . ASN A 1 91 ? -2.053 2.948 -13.278 1.00 95.12 91 ASN A CA 1
ATOM 718 C C . ASN A 1 91 ? -3.068 4.055 -13.626 1.00 95.12 91 ASN A C 1
ATOM 720 O O . ASN A 1 91 ? -4.195 4.091 -13.119 1.00 95.12 91 ASN A O 1
ATOM 724 N N . GLN A 1 92 ? -2.672 4.934 -14.553 1.00 94.12 92 GLN A N 1
ATOM 725 C CA . GLN A 1 92 ? -3.443 6.091 -15.022 1.00 94.12 92 GLN A CA 1
ATOM 726 C C . GLN A 1 92 ? -4.602 5.755 -15.969 1.00 94.12 92 GLN A C 1
ATOM 728 O O . GLN A 1 92 ? -5.372 6.644 -16.332 1.00 94.12 92 GLN A O 1
ATOM 733 N N . ILE A 1 93 ? -4.789 4.499 -16.368 1.00 92.25 93 ILE A N 1
ATOM 734 C CA . ILE A 1 93 ? -5.926 4.048 -17.193 1.00 92.25 93 ILE A CA 1
ATOM 735 C C . ILE A 1 93 ? -6.738 2.930 -16.524 1.00 92.25 93 ILE A C 1
ATOM 737 O O . ILE A 1 93 ? -7.641 2.361 -17.131 1.00 92.25 93 ILE A O 1
ATOM 741 N N . LEU A 1 94 ? -6.487 2.664 -15.237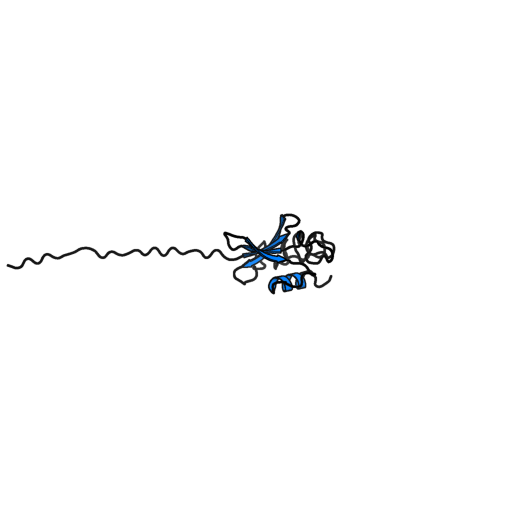 1.00 93.38 94 LEU A N 1
ATOM 742 C CA . LEU A 1 94 ? -7.226 1.681 -14.445 1.00 93.38 94 LEU A CA 1
ATOM 743 C C . LEU A 1 94 ? -8.729 1.995 -14.369 1.00 93.38 94 LEU A C 1
ATOM 745 O O . LEU A 1 94 ? -9.124 3.159 -14.387 1.00 93.38 94 LEU A O 1
ATOM 749 N N . ARG A 1 95 ? -9.590 0.985 -14.226 1.00 92.19 95 ARG A N 1
ATOM 750 C CA . ARG A 1 95 ? -11.016 1.190 -13.909 1.00 92.19 95 ARG A CA 1
ATOM 751 C C . ARG A 1 95 ? -11.214 1.218 -12.398 1.00 92.19 95 ARG A C 1
ATOM 753 O O . ARG A 1 95 ? -10.616 0.413 -11.700 1.00 92.19 95 ARG A O 1
ATOM 760 N N . GLN A 1 96 ? -12.124 2.058 -11.904 1.00 91.00 96 GLN A N 1
ATOM 761 C CA . GLN A 1 96 ? -12.358 2.227 -10.460 1.00 91.00 96 GLN A CA 1
ATOM 762 C C . GLN A 1 96 ? -12.591 0.914 -9.708 1.00 91.00 96 GLN A C 1
ATOM 764 O O . GLN A 1 96 ? -12.016 0.700 -8.651 1.00 91.00 96 GLN A O 1
ATOM 769 N N . LYS A 1 97 ? -13.397 0.016 -10.280 1.00 92.94 97 LYS A N 1
ATOM 770 C CA . LYS A 1 97 ? -13.717 -1.289 -9.683 1.00 92.94 97 LYS A CA 1
ATOM 771 C C . LYS A 1 97 ? -12.517 -2.240 -9.550 1.00 92.94 97 LYS A C 1
ATOM 773 O O . LYS A 1 97 ? -12.619 -3.229 -8.843 1.00 92.94 97 LYS A O 1
ATOM 778 N N . ASP A 1 98 ? -11.440 -1.977 -10.289 1.00 95.06 98 ASP A N 1
ATOM 779 C CA . ASP A 1 98 ? -10.217 -2.783 -10.307 1.00 95.06 98 ASP A CA 1
ATOM 780 C C . ASP A 1 98 ? -9.100 -2.109 -9.472 1.00 95.06 98 ASP A C 1
ATOM 782 O O . ASP A 1 98 ? -8.001 -2.648 -9.373 1.00 95.06 98 ASP A O 1
ATOM 786 N N . ALA A 1 99 ? -9.353 -0.925 -8.898 1.00 95.62 99 ALA A N 1
ATOM 787 C CA . ALA A 1 99 ? -8.387 -0.201 -8.079 1.00 95.62 99 ALA A CA 1
ATOM 788 C C . ALA A 1 99 ? -8.251 -0.828 -6.689 1.00 95.62 99 ALA A C 1
ATOM 790 O O . ALA A 1 99 ? -9.274 -1.183 -6.098 1.00 95.62 99 ALA A O 1
ATOM 791 N N . PRO A 1 100 ? -7.026 -0.928 -6.140 1.00 97.75 100 PRO A N 1
ATOM 792 C CA . PRO A 1 100 ? -6.841 -1.315 -4.756 1.00 97.75 100 PRO A CA 1
ATOM 793 C C . PRO A 1 100 ? -7.578 -0.374 -3.813 1.00 97.75 100 PRO A C 1
ATOM 795 O O . PRO A 1 100 ? -7.741 0.816 -4.082 1.00 97.75 100 PRO A O 1
ATOM 798 N N . VAL A 1 101 ? -8.022 -0.910 -2.690 1.00 97.88 101 VAL A N 1
ATOM 799 C CA . VAL A 1 101 ? -8.843 -0.206 -1.714 1.00 97.88 101 VAL A CA 1
ATOM 800 C C . VAL A 1 101 ? -8.237 -0.333 -0.334 1.00 97.88 101 VAL A C 1
ATOM 802 O O . VAL A 1 101 ? -7.590 -1.329 -0.001 1.00 97.88 101 VAL A O 1
ATOM 805 N N . LEU A 1 102 ? -8.469 0.695 0.468 1.00 97.44 102 LEU A N 1
ATOM 806 C CA . LEU A 1 102 ? -8.147 0.698 1.880 1.00 97.44 102 LEU A CA 1
ATOM 807 C C . LEU A 1 102 ? -9.371 0.210 2.653 1.00 97.44 102 LEU A C 1
ATOM 809 O O . LEU A 1 102 ? -10.445 0.810 2.551 1.00 97.44 102 LEU A O 1
ATOM 813 N N . ILE A 1 103 ? -9.218 -0.872 3.410 1.00 96.75 103 ILE A N 1
ATOM 814 C CA . ILE A 1 103 ? -10.312 -1.497 4.157 1.00 96.75 103 ILE A CA 1
ATOM 815 C C . ILE A 1 103 ? -10.003 -1.484 5.645 1.00 96.75 103 ILE A C 1
ATOM 817 O O . ILE A 1 103 ? -8.925 -1.892 6.070 1.00 96.75 103 ILE A O 1
ATOM 821 N N . MET A 1 104 ? -10.987 -1.064 6.428 1.00 95.00 104 MET A N 1
ATOM 822 C CA . MET A 1 104 ? -10.996 -1.157 7.877 1.00 95.00 104 MET A CA 1
ATOM 823 C C . MET A 1 104 ? -11.722 -2.432 8.318 1.00 95.00 104 MET A C 1
ATOM 825 O O . MET A 1 104 ? -12.913 -2.599 8.045 1.00 95.00 104 MET A O 1
ATOM 829 N N . ASP A 1 105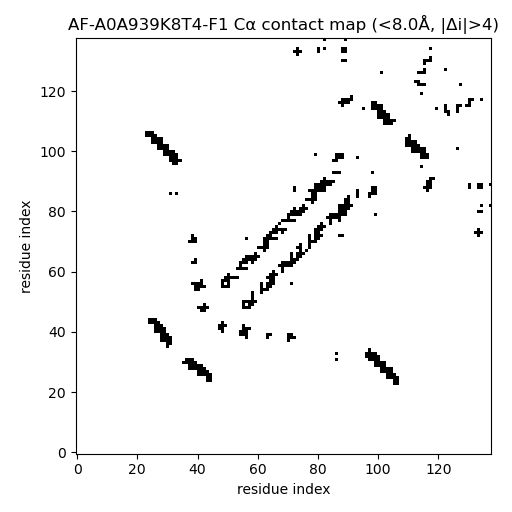 ? -11.026 -3.324 9.018 1.00 94.19 105 ASP A N 1
ATOM 830 C CA . ASP A 1 105 ? -11.624 -4.449 9.735 1.00 94.19 105 ASP A CA 1
ATOM 831 C C . ASP A 1 105 ? -11.992 -4.009 11.158 1.00 94.19 105 ASP A C 1
ATOM 833 O O . ASP A 1 105 ? -11.148 -3.926 12.051 1.00 94.19 105 ASP A O 1
ATOM 837 N N . LEU A 1 106 ? -13.286 -3.761 11.368 1.00 90.19 106 LEU A N 1
ATOM 838 C CA . LEU A 1 106 ? -13.910 -3.494 12.674 1.00 90.19 106 LEU A CA 1
ATOM 839 C C . LEU A 1 106 ? -14.293 -4.788 13.400 1.00 90.19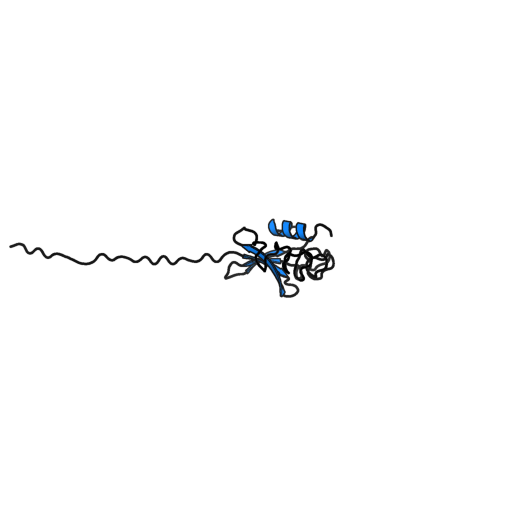 106 LEU A C 1
ATOM 841 O O . LEU A 1 106 ? -15.034 -4.818 14.387 1.00 90.19 106 LEU A O 1
ATOM 845 N N . GLY A 1 107 ? -13.862 -5.909 12.846 1.00 86.94 107 GLY A N 1
ATOM 846 C CA . GLY A 1 107 ? -13.876 -7.209 13.445 1.00 86.94 107 GLY A CA 1
ATOM 847 C C . GLY A 1 107 ? -15.135 -8.032 13.242 1.00 86.94 107 GLY A C 1
ATOM 848 O O . GLY A 1 107 ? -15.041 -9.255 13.146 1.00 86.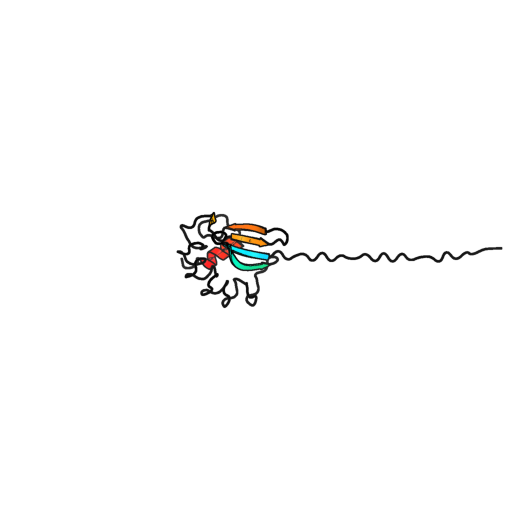94 107 GLY A O 1
ATOM 849 N N . ARG A 1 108 ? -16.291 -7.379 13.162 1.00 86.31 108 ARG A N 1
ATOM 850 C CA . ARG A 1 108 ? -17.571 -7.976 12.736 1.00 86.31 108 ARG A CA 1
ATOM 851 C C . ARG A 1 108 ? -18.041 -7.454 11.379 1.00 86.31 108 ARG A C 1
ATOM 853 O O . ARG A 1 108 ? -19.057 -7.905 10.865 1.00 86.31 108 ARG A O 1
ATOM 860 N N . LYS A 1 109 ? -17.347 -6.448 10.854 1.00 91.12 109 LYS A N 1
ATOM 861 C CA . LYS A 1 109 ? -17.697 -5.719 9.642 1.00 91.12 109 LYS A CA 1
ATOM 862 C C . LYS A 1 109 ? -16.424 -5.180 9.014 1.00 91.12 109 LYS A C 1
ATOM 864 O O . LYS A 1 109 ? -15.502 -4.800 9.730 1.00 91.12 109 LYS A O 1
ATOM 869 N N . TRP A 1 110 ? -16.413 -5.177 7.691 1.00 91.94 110 TRP A N 1
ATOM 870 C CA . TRP A 1 110 ? -15.359 -4.601 6.877 1.00 91.94 110 TRP A CA 1
ATOM 871 C C . TRP A 1 110 ? -15.932 -3.357 6.206 1.00 91.94 110 TRP A C 1
ATOM 873 O O . TRP A 1 110 ? -17.043 -3.399 5.668 1.00 91.94 110 TRP A O 1
ATOM 883 N N . GLU A 1 111 ? -15.211 -2.245 6.280 1.00 94.50 111 GLU A N 1
ATOM 884 C CA . GLU A 1 111 ? -15.620 -0.974 5.686 1.00 94.50 111 GLU A CA 1
ATOM 885 C C . GLU A 1 111 ? -14.546 -0.488 4.717 1.00 94.50 111 GLU A C 1
ATOM 887 O O . GLU A 1 111 ? -13.379 -0.363 5.081 1.00 94.50 111 GLU A O 1
ATOM 892 N N . MET A 1 112 ? -14.937 -0.222 3.469 1.00 95.06 112 MET A N 1
ATOM 893 C CA . MET A 1 112 ? -14.060 0.456 2.519 1.00 95.06 112 MET A CA 1
ATOM 894 C C . MET A 1 112 ? -13.957 1.924 2.923 1.00 95.06 112 MET A C 1
ATOM 896 O O . MET A 1 112 ? -14.971 2.617 2.988 1.00 95.06 112 MET A O 1
ATOM 900 N N . LEU A 1 113 ? -12.736 2.388 3.168 1.00 94.44 113 LEU A N 1
ATOM 901 C CA . LEU A 1 113 ? -12.461 3.780 3.516 1.00 94.44 113 LEU A CA 1
ATOM 902 C C . LEU A 1 113 ? -12.043 4.609 2.311 1.00 94.44 113 LEU A C 1
ATOM 904 O O . LEU A 1 113 ? -12.316 5.805 2.262 1.00 94.44 113 LEU A O 1
ATOM 908 N N . ASP A 1 114 ? -11.315 3.991 1.384 1.00 95.38 114 ASP A N 1
ATOM 909 C CA . ASP A 1 114 ? -10.638 4.721 0.323 1.00 95.38 114 ASP A CA 1
ATOM 910 C C . ASP A 1 114 ? -10.394 3.852 -0.909 1.00 95.38 114 ASP A C 1
ATOM 912 O O . ASP A 1 114 ? -10.246 2.631 -0.812 1.00 95.38 114 ASP A O 1
ATOM 916 N N . ILE A 1 115 ? -10.286 4.513 -2.059 1.00 96.00 115 ILE A N 1
ATOM 917 C CA . ILE A 1 115 ? -9.850 3.922 -3.319 1.00 96.00 115 ILE A CA 1
ATOM 918 C C . ILE A 1 115 ? -8.443 4.443 -3.614 1.00 96.00 115 ILE A C 1
ATOM 920 O O . ILE A 1 115 ? -8.219 5.625 -3.895 1.00 96.00 115 ILE A O 1
ATOM 924 N N . LEU A 1 116 ? -7.477 3.534 -3.578 1.00 96.00 116 LEU A N 1
ATOM 925 C CA . LEU A 1 116 ? -6.067 3.837 -3.754 1.00 96.00 116 LEU A CA 1
ATOM 926 C C . LEU A 1 116 ? -5.727 3.837 -5.243 1.00 96.00 116 LEU A C 1
ATOM 928 O O . LEU A 1 116 ? -5.411 2.811 -5.840 1.00 96.00 116 LEU A O 1
ATOM 932 N N . AS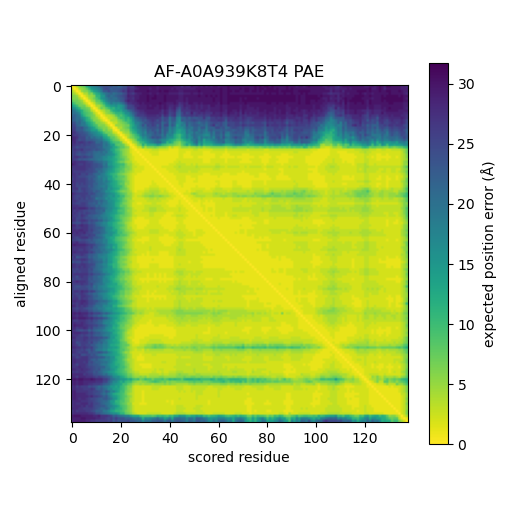N A 1 117 ? -5.795 5.011 -5.863 1.00 95.50 117 ASN A N 1
ATOM 933 C CA . ASN A 1 117 ? -5.239 5.226 -7.192 1.00 95.50 117 ASN A CA 1
ATOM 934 C C . ASN A 1 117 ? -4.819 6.686 -7.372 1.00 95.50 117 ASN A C 1
ATOM 936 O O . ASN A 1 117 ? -5.470 7.592 -6.853 1.00 95.50 117 ASN A O 1
ATOM 940 N N . ILE A 1 118 ? -3.765 6.908 -8.152 1.00 91.62 118 ILE A N 1
ATOM 941 C CA . ILE A 1 118 ? -3.169 8.223 -8.413 1.00 91.62 118 ILE A CA 1
ATOM 942 C C . ILE A 1 118 ? -4.143 9.263 -8.990 1.00 91.62 118 ILE A C 1
ATOM 944 O O . ILE A 1 118 ? -3.923 10.461 -8.839 1.00 91.62 118 ILE A O 1
ATOM 948 N N . ARG A 1 119 ? -5.241 8.843 -9.629 1.00 92.75 119 ARG A N 1
ATOM 949 C CA . ARG A 1 119 ? -6.215 9.774 -10.221 1.00 92.75 119 ARG A CA 1
ATOM 950 C C . ARG A 1 119 ? -7.337 10.205 -9.281 1.00 92.75 119 ARG A C 1
ATOM 952 O O . ARG A 1 119 ? -8.032 11.171 -9.595 1.00 92.75 119 ARG A O 1
ATOM 959 N N . TYR A 1 120 ? -7.591 9.485 -8.189 1.00 87.56 120 TYR A N 1
ATOM 960 C CA . TYR A 1 120 ? -8.708 9.827 -7.306 1.00 87.56 120 TYR A CA 1
ATOM 961 C C . TYR A 1 120 ? -8.302 10.949 -6.354 1.00 87.56 120 TYR A C 1
ATOM 963 O O . TYR A 1 120 ? -7.374 10.811 -5.569 1.00 87.56 120 TYR A O 1
ATOM 971 N N . GLN A 1 121 ? -9.012 12.077 -6.436 1.00 75.62 121 GLN A N 1
ATOM 972 C CA . GLN A 1 121 ? -8.665 13.295 -5.696 1.00 75.62 121 GLN A CA 1
ATOM 973 C C . GLN A 1 121 ? -9.188 13.317 -4.252 1.00 75.62 121 GLN A C 1
ATOM 975 O O . GLN A 1 121 ? -8.663 14.058 -3.426 1.00 75.62 121 GLN A O 1
ATOM 980 N N . GLN A 1 122 ? -10.212 12.522 -3.931 1.00 85.69 122 GLN A N 1
ATOM 981 C CA . GLN A 1 122 ? -10.815 12.469 -2.594 1.00 85.69 122 GLN A CA 1
ATOM 982 C C . GLN A 1 122 ? -10.291 11.264 -1.814 1.00 85.69 122 GLN A C 1
ATOM 984 O O . GLN A 1 122 ? -11.037 10.336 -1.522 1.00 85.69 122 GLN A O 1
ATOM 989 N N . GLN A 1 123 ? -8.994 11.284 -1.520 1.00 88.69 123 GLN A N 1
ATOM 990 C CA . GLN A 1 123 ? -8.360 10.269 -0.685 1.00 88.69 123 GLN A CA 1
ATOM 991 C C . GLN A 1 123 ? -8.338 10.708 0.772 1.00 88.69 123 GLN A C 1
ATOM 993 O O . GLN A 1 123 ? -8.124 11.881 1.094 1.00 88.69 123 GLN A O 1
ATOM 998 N N . THR A 1 124 ? -8.496 9.734 1.658 1.00 93.69 124 THR A N 1
ATOM 999 C CA . THR A 1 124 ? -8.122 9.866 3.063 1.00 93.69 124 THR A CA 1
ATOM 1000 C C . THR A 1 124 ? -6.655 10.283 3.168 1.00 93.69 124 THR A C 1
ATOM 1002 O O . THR A 1 124 ? -5.848 10.045 2.266 1.00 93.69 124 THR A O 1
ATOM 1005 N N . GLU A 1 125 ? -6.262 10.891 4.289 1.00 93.06 125 GLU A N 1
ATOM 1006 C CA . GLU A 1 125 ? -4.872 11.321 4.456 1.00 93.06 125 GLU A CA 1
ATOM 1007 C C . GLU A 1 125 ? -3.890 10.148 4.312 1.00 93.06 125 GLU A C 1
ATOM 1009 O O . GLU A 1 125 ? -2.864 10.273 3.640 1.00 93.06 125 GLU A O 1
ATOM 1014 N N . ILE A 1 126 ? -4.222 8.997 4.901 1.00 92.94 126 ILE A N 1
ATOM 1015 C CA . ILE A 1 126 ? -3.403 7.791 4.806 1.00 92.94 126 ILE A CA 1
ATOM 1016 C C . ILE A 1 126 ? -3.378 7.233 3.381 1.00 92.94 126 ILE A C 1
ATOM 1018 O O . ILE A 1 126 ? -2.294 6.931 2.886 1.00 92.94 126 ILE A O 1
ATOM 1022 N N . GLY A 1 127 ? -4.518 7.186 2.685 1.00 95.00 127 GLY A N 1
ATOM 1023 C CA . GLY A 1 127 ? -4.580 6.757 1.289 1.00 95.00 127 GLY A CA 1
ATOM 1024 C C . GLY A 1 127 ? -3.725 7.639 0.384 1.00 95.00 127 GLY A C 1
ATOM 1025 O O . GLY A 1 127 ? -2.890 7.129 -0.363 1.00 95.00 127 GLY A O 1
ATOM 1026 N N . ARG A 1 128 ? -3.812 8.964 0.552 1.00 94.12 128 ARG A N 1
ATOM 1027 C CA . ARG A 1 128 ? -2.974 9.927 -0.173 1.00 94.12 128 ARG A CA 1
ATOM 1028 C C . ARG A 1 128 ? -1.486 9.689 0.075 1.00 94.12 128 ARG A C 1
ATOM 1030 O O . ARG A 1 128 ? -0.698 9.738 -0.866 1.00 94.12 128 ARG A O 1
ATOM 1037 N N . ARG A 1 129 ? -1.068 9.436 1.323 1.00 93.75 129 ARG A N 1
ATOM 1038 C CA . ARG A 1 129 ? 0.346 9.142 1.631 1.00 93.75 129 ARG A CA 1
ATOM 1039 C C . ARG A 1 129 ? 0.805 7.813 1.033 1.00 93.75 129 ARG A C 1
ATOM 1041 O O . ARG A 1 129 ? 1.935 7.741 0.555 1.00 93.75 129 ARG A O 1
ATOM 1048 N N . LEU A 1 130 ? -0.042 6.784 1.057 1.00 95.38 130 LEU A N 1
ATOM 1049 C CA . LEU A 1 130 ? 0.262 5.477 0.471 1.00 95.38 130 LEU A CA 1
ATOM 1050 C C . LEU A 1 130 ? 0.441 5.580 -1.044 1.00 95.38 130 LEU A C 1
ATOM 1052 O O . LEU A 1 130 ? 1.468 5.144 -1.559 1.00 95.38 130 LEU A O 1
ATOM 1056 N N . VAL A 1 131 ? -0.498 6.227 -1.738 1.00 95.75 131 VAL A N 1
ATOM 1057 C CA . VAL A 1 131 ? -0.417 6.448 -3.189 1.00 95.75 131 VAL A CA 1
ATOM 1058 C C . VAL A 1 131 ? 0.778 7.324 -3.548 1.00 95.75 131 VAL A C 1
ATOM 1060 O O . VAL A 1 131 ? 1.528 6.984 -4.457 1.00 95.75 131 VAL A O 1
ATOM 1063 N N . PHE A 1 132 ? 1.028 8.399 -2.793 1.00 93.69 132 PHE A N 1
ATOM 1064 C CA . PHE A 1 132 ? 2.212 9.236 -2.998 1.00 93.69 132 PHE A CA 1
ATOM 1065 C C . PHE A 1 132 ? 3.518 8.445 -2.852 1.00 93.69 132 PHE A C 1
ATOM 1067 O O . PHE A 1 132 ? 4.441 8.631 -3.636 1.00 93.69 132 PHE A O 1
ATOM 1074 N N . ARG A 1 133 ? 3.611 7.547 -1.862 1.00 93.25 133 ARG A N 1
ATOM 1075 C CA . ARG A 1 133 ? 4.797 6.700 -1.675 1.00 93.25 133 ARG A CA 1
ATOM 1076 C C . ARG A 1 133 ? 4.964 5.689 -2.808 1.00 93.25 133 ARG A C 1
ATOM 1078 O O . ARG A 1 133 ? 6.100 5.489 -3.232 1.00 93.25 133 ARG A O 1
ATOM 1085 N N . ALA A 1 134 ? 3.870 5.065 -3.242 1.00 95.25 134 ALA A N 1
ATOM 1086 C CA . ALA A 1 134 ? 3.859 4.042 -4.282 1.00 95.25 134 ALA A CA 1
ATOM 1087 C C . ALA A 1 134 ? 4.194 4.593 -5.669 1.00 95.25 134 ALA A C 1
ATOM 1089 O O . ALA A 1 134 ? 4.924 3.954 -6.408 1.00 95.25 134 ALA A O 1
ATOM 1090 N N . CYS A 1 135 ? 3.720 5.792 -6.008 1.00 93.69 135 CYS A N 1
ATOM 1091 C CA . CYS A 1 135 ? 3.830 6.320 -7.371 1.00 93.69 135 CYS A CA 1
ATOM 1092 C C . CYS A 1 135 ? 4.904 7.393 -7.547 1.00 93.69 135 CYS A C 1
ATOM 1094 O O . CYS A 1 135 ? 4.871 8.133 -8.522 1.00 93.69 135 CYS A O 1
ATOM 1096 N N . ARG A 1 136 ? 5.829 7.506 -6.591 1.00 73.94 136 ARG A N 1
ATOM 1097 C CA . ARG A 1 136 ? 6.802 8.602 -6.473 1.00 73.94 136 ARG A CA 1
ATOM 1098 C C . ARG A 1 136 ? 7.722 8.778 -7.690 1.00 73.94 136 ARG A C 1
ATOM 1100 O O . ARG A 1 136 ? 8.208 9.887 -7.882 1.00 73.94 136 ARG A O 1
ATOM 1107 N N . ASP A 1 137 ? 7.887 7.735 -8.501 1.00 60.19 137 ASP A N 1
ATOM 1108 C CA . ASP A 1 137 ? 8.783 7.705 -9.663 1.00 60.19 137 ASP A CA 1
ATOM 1109 C C . ASP A 1 137 ? 8.060 7.379 -10.998 1.00 60.19 137 ASP A C 1
ATOM 1111 O O . ASP A 1 137 ? 8.721 7.071 -11.990 1.00 60.19 137 ASP A O 1
ATOM 1115 N N . ASN A 1 138 ? 6.715 7.447 -11.041 1.00 51.47 138 ASN A N 1
ATOM 1116 C CA . ASN A 1 138 ? 5.880 7.130 -12.220 1.00 51.47 138 ASN A CA 1
ATOM 1117 C C . ASN A 1 138 ? 5.251 8.361 -12.896 1.00 51.47 138 ASN A C 1
ATOM 1119 O O . ASN A 1 138 ? 4.805 9.284 -12.177 1.00 51.47 138 ASN A O 1
#

Foldseek 3Di:
DDDDDDPDDDPPPPPPPPPPPDQPWWWKFKAFQLVGDTQFTQGTPPDGDDLPDQRGLCVCPHLRPHLCRQSHLQPCPHLAQPCPRQAHLNPPPHDQSRHIFMWICSPVDIDTQAGRHPPDPPGDPVSVVRSCNSNVPD

Radius of gyration: 25.19 Å; Cα contacts (8 Å, |Δi|>4): 304; chains: 1; bounding box: 48×27×98 Å

Secondary structure (DSSP, 8-state):
--------------------------EEEEEETTTTEEEEEEEETTEEPPTTSTTBTT-TTSTTTSTT-TT-TT-TTSTTTSTT-TT-TT-TT--GGGS-EEEEE-SS-EEEEEE--TT-S---HHHHHHHHHHTTT-

Sequence (138 aa):
MMNKLLLSTSVIATFFWLTTTSAKAERLFIYSPGDDQFLGDVGYNGKSCNENERDCIFNPFGIYGSEFGRFSVFNDFSNYGSSFGRYSVCNQILRQKDAPVLIMDLGRKWEMLDILNIRYQQQTEIGRRLVFRACRDN

Solvent-accessible surface area (backbone atoms only — not comparable to full-atom values): 7626 Å² total; per-residue (Å²): 136,87,83,86,77,81,85,81,84,73,87,79,75,78,78,75,78,78,75,78,76,78,77,67,68,42,33,35,32,35,33,27,67,60,77,74,39,78,29,27,33,53,20,43,80,94,38,70,41,54,51,86,42,77,47,10,36,69,7,68,86,24,49,21,20,4,59,82,11,75,46,1,40,48,2,66,87,19,49,30,10,4,58,82,18,79,34,12,26,37,22,89,80,59,54,78,76,27,32,20,28,35,33,38,35,61,75,88,51,75,43,81,74,35,64,33,34,73,82,55,85,87,46,46,73,66,45,46,51,50,36,50,65,36,34,70,90,111